Protein AF-A0A836TKV5-F1 (afdb_monomer_lite)

Structure (mmCIF, N/CA/C/O backbone):
data_AF-A0A836TKV5-F1
#
_entry.id   AF-A0A836TKV5-F1
#
loop_
_atom_site.group_PDB
_atom_site.id
_atom_site.type_symbol
_atom_site.label_atom_id
_atom_site.label_alt_id
_atom_site.label_comp_id
_atom_site.label_asym_id
_atom_site.label_entity_id
_atom_site.label_seq_id
_atom_site.pdbx_PDB_ins_code
_atom_site.Cartn_x
_atom_site.Cartn_y
_atom_site.Cartn_z
_atom_site.occupancy
_atom_site.B_iso_or_equiv
_atom_site.auth_seq_id
_atom_site.auth_comp_id
_atom_site.auth_asym_id
_atom_site.auth_atom_id
_atom_site.pdbx_PDB_model_num
ATOM 1 N N . MET A 1 1 ? -0.270 -31.765 -18.670 1.00 62.69 1 MET A N 1
ATOM 2 C CA . MET A 1 1 ? -1.197 -30.652 -18.350 1.00 62.69 1 MET A CA 1
ATOM 3 C C . MET A 1 1 ? -2.615 -31.095 -18.656 1.00 62.69 1 MET A C 1
ATOM 5 O O . MET A 1 1 ? -2.808 -31.796 -19.643 1.00 62.69 1 MET A O 1
ATOM 9 N N . SER A 1 2 ? -3.590 -30.758 -17.810 1.00 85.75 2 SER A N 1
ATOM 10 C CA . SER A 1 2 ? -4.983 -31.143 -18.070 1.00 85.75 2 SER A CA 1
ATOM 11 C C . SER A 1 2 ? -5.562 -30.299 -19.214 1.00 85.75 2 SER A C 1
ATOM 13 O O . SER A 1 2 ? -5.188 -29.140 -19.389 1.00 85.75 2 SER A O 1
ATOM 15 N N . LYS A 1 3 ? -6.500 -30.858 -19.987 1.00 87.88 3 LYS A N 1
ATOM 16 C CA . LYS A 1 3 ? -7.193 -30.166 -21.095 1.00 87.88 3 LYS A CA 1
ATOM 17 C C . LYS A 1 3 ? -7.863 -28.852 -20.653 1.00 87.88 3 LYS A C 1
ATOM 19 O O . LYS A 1 3 ? -8.018 -27.932 -21.446 1.00 87.88 3 LYS A O 1
ATOM 24 N N . LEU A 1 4 ? -8.224 -28.755 -19.371 1.00 88.06 4 LEU A N 1
ATOM 25 C CA . LEU A 1 4 ? -8.769 -27.546 -18.759 1.00 88.06 4 LEU A CA 1
ATOM 26 C C . LEU A 1 4 ? -7.725 -26.421 -18.664 1.00 88.06 4 LEU A C 1
ATOM 28 O O . LEU A 1 4 ? -8.036 -25.271 -18.953 1.00 88.06 4 LEU A O 1
ATOM 32 N N . GLN A 1 5 ? -6.480 -26.745 -18.306 1.00 86.00 5 GLN A N 1
ATOM 33 C CA . GLN A 1 5 ? -5.407 -25.754 -18.180 1.00 86.00 5 GLN A CA 1
ATOM 34 C C . GLN A 1 5 ? -5.044 -25.127 -19.529 1.00 86.00 5 GLN A C 1
ATOM 36 O O . GLN A 1 5 ? -4.859 -23.916 -19.603 1.00 86.00 5 GLN A O 1
ATOM 41 N N . SER A 1 6 ? -4.968 -25.925 -20.599 1.00 84.69 6 SER A N 1
ATOM 42 C CA . SER A 1 6 ? -4.661 -25.405 -21.938 1.00 84.69 6 SER A CA 1
ATOM 43 C C . SER A 1 6 ? -5.788 -24.526 -22.486 1.00 84.69 6 SER A C 1
ATOM 45 O O . SER A 1 6 ? -5.519 -23.491 -23.093 1.00 84.69 6 SER A O 1
ATOM 47 N N . LEU A 1 7 ? -7.048 -24.885 -22.213 1.00 89.25 7 LEU A N 1
ATOM 48 C CA . LEU A 1 7 ? -8.200 -24.048 -22.546 1.00 89.25 7 LEU A CA 1
ATOM 49 C C . LEU A 1 7 ? -8.144 -22.704 -21.815 1.00 89.25 7 LEU A C 1
ATOM 51 O O . LEU A 1 7 ? -8.254 -21.668 -22.466 1.00 89.25 7 LEU A O 1
ATOM 55 N N . LEU A 1 8 ? -7.910 -22.710 -20.500 1.00 90.00 8 LEU A N 1
ATOM 56 C CA . LEU A 1 8 ? -7.800 -21.481 -19.711 1.00 90.00 8 LEU A CA 1
ATOM 57 C C . LEU A 1 8 ? -6.647 -20.594 -20.186 1.00 90.00 8 LEU A C 1
ATOM 59 O O . LEU A 1 8 ? -6.875 -19.409 -20.416 1.00 90.00 8 LEU A O 1
ATOM 63 N N . LYS A 1 9 ? -5.449 -21.158 -20.409 1.00 89.25 9 LYS A N 1
ATOM 64 C CA . LYS A 1 9 ? -4.296 -20.399 -20.920 1.00 89.25 9 LYS A CA 1
ATOM 65 C C . LYS A 1 9 ? -4.627 -19.687 -22.231 1.00 89.25 9 LYS A C 1
ATOM 67 O O . LYS A 1 9 ? -4.456 -18.479 -22.309 1.00 89.25 9 LYS A O 1
ATOM 72 N N . SER A 1 10 ? -5.194 -20.412 -23.198 1.00 87.75 10 SER A N 1
ATOM 73 C CA . SER A 1 10 ? -5.527 -19.855 -24.518 1.00 87.75 10 SER A CA 1
ATOM 74 C C . SER A 1 10 ? -6.638 -18.799 -24.498 1.00 87.75 10 SER A C 1
ATOM 76 O O . SER A 1 10 ? -6.700 -17.949 -25.378 1.00 87.75 10 SER A O 1
ATOM 78 N N . ARG A 1 11 ? -7.566 -18.870 -23.535 1.00 92.00 11 ARG A N 1
ATOM 79 C CA . ARG A 1 11 ? -8.711 -17.950 -23.447 1.00 92.00 11 ARG A CA 1
ATOM 80 C C . ARG A 1 11 ? -8.390 -16.691 -22.657 1.00 92.00 11 ARG A C 1
ATOM 82 O O . ARG A 1 11 ? -8.925 -15.638 -22.975 1.00 92.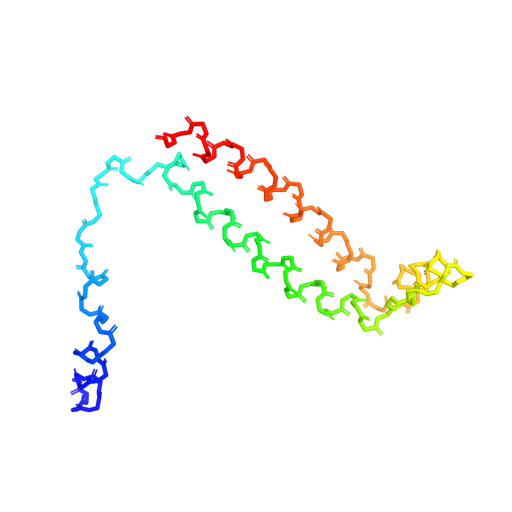00 11 ARG A O 1
ATOM 89 N N . LEU A 1 12 ? -7.539 -16.813 -21.642 1.00 93.44 12 LEU A N 1
ATOM 90 C CA . LEU A 1 12 ? -7.088 -15.700 -20.810 1.00 93.44 12 LEU A CA 1
ATOM 91 C C . LEU A 1 12 ? -5.809 -15.038 -21.351 1.00 93.44 12 LEU A C 1
ATOM 93 O O . LEU A 1 12 ? -5.370 -14.045 -20.783 1.00 93.44 12 LEU A O 1
ATOM 97 N N . GLY A 1 13 ? -5.211 -15.581 -22.420 1.00 89.12 13 GLY A N 1
ATOM 98 C CA . GLY A 1 13 ? -3.973 -15.065 -23.010 1.00 89.12 13 GLY A CA 1
ATOM 99 C C . GLY A 1 13 ? -2.753 -15.239 -22.105 1.00 89.12 13 GLY A C 1
ATOM 100 O O . GLY A 1 13 ? -1.806 -14.462 -22.192 1.00 89.12 13 GLY A O 1
ATOM 101 N N . LEU A 1 14 ? -2.770 -16.216 -21.191 1.00 89.19 14 LEU A N 1
ATOM 102 C CA . LEU A 1 14 ? -1.688 -16.411 -20.213 1.00 89.19 14 LEU A CA 1
ATOM 103 C C . LEU A 1 14 ? -0.377 -16.860 -20.868 1.00 89.19 14 LEU A C 1
ATOM 105 O O . LEU A 1 14 ? 0.685 -16.702 -20.279 1.00 89.19 14 LEU A O 1
ATOM 109 N N . ASP A 1 15 ? -0.454 -17.403 -22.080 1.00 86.62 15 ASP A N 1
ATOM 110 C CA . ASP A 1 15 ? 0.682 -17.707 -22.948 1.00 86.62 15 ASP A CA 1
ATOM 111 C C . ASP A 1 15 ? 1.500 -16.457 -23.306 1.00 86.62 15 ASP A C 1
ATOM 113 O O . ASP A 1 15 ? 2.715 -16.541 -23.450 1.00 86.62 15 ASP A O 1
ATOM 117 N N . THR A 1 16 ? 0.874 -15.277 -23.355 1.00 87.31 16 THR A N 1
ATOM 118 C CA . THR A 1 16 ? 1.580 -14.013 -23.642 1.00 87.31 16 THR A CA 1
ATOM 119 C C . THR A 1 16 ? 2.495 -13.543 -22.509 1.00 87.31 16 THR A C 1
ATOM 121 O O . THR A 1 16 ? 3.368 -12.707 -22.730 1.00 87.31 16 THR A O 1
ATOM 124 N N . LEU A 1 17 ? 2.333 -14.090 -21.300 1.00 88.00 17 LEU A N 1
ATOM 125 C CA . LEU A 1 17 ? 3.171 -13.761 -20.146 1.00 88.00 17 LEU A CA 1
ATOM 126 C C . LEU A 1 17 ? 4.500 -14.530 -20.143 1.00 88.00 17 LEU A C 1
ATOM 128 O O . LEU A 1 17 ? 5.388 -14.192 -19.367 1.00 88.00 17 LEU A O 1
ATOM 132 N N . GLU A 1 18 ? 4.656 -15.548 -20.995 1.00 87.69 18 GLU A N 1
ATOM 133 C CA . GLU A 1 18 ? 5.840 -16.419 -21.049 1.00 87.69 18 GLU A CA 1
ATOM 134 C C . GLU A 1 18 ? 6.972 -15.838 -21.927 1.00 87.69 18 GLU A C 1
ATOM 136 O O . GLU A 1 18 ? 7.783 -16.578 -22.479 1.00 87.69 18 GLU A O 1
ATOM 141 N N . TYR A 1 19 ? 7.043 -14.510 -22.074 1.00 88.06 19 TYR A N 1
ATOM 142 C CA . TYR A 1 19 ? 8.079 -13.851 -22.871 1.00 88.06 19 TYR A CA 1
ATOM 143 C C . TYR A 1 19 ? 9.417 -13.760 -22.120 1.00 88.06 19 TYR A C 1
ATOM 145 O O . TYR A 1 19 ? 9.467 -13.634 -20.895 1.00 88.06 19 TYR A O 1
ATOM 153 N N . GLU A 1 20 ? 10.524 -13.792 -22.862 1.00 90.88 20 GLU A N 1
ATOM 154 C CA . GLU A 1 20 ? 11.858 -13.638 -22.280 1.00 90.88 20 GLU A CA 1
ATOM 155 C C . GLU A 1 20 ? 12.105 -12.197 -21.816 1.00 90.88 20 GLU A C 1
ATOM 157 O O . GLU A 1 20 ? 11.882 -11.235 -22.554 1.00 90.88 20 GLU A O 1
ATOM 162 N N . ILE A 1 21 ? 12.604 -12.039 -20.588 1.00 90.12 21 ILE A N 1
ATOM 163 C CA . ILE A 1 21 ? 12.874 -10.725 -19.996 1.00 90.12 21 ILE A CA 1
ATOM 164 C C . ILE A 1 21 ? 14.273 -10.253 -20.430 1.00 90.12 21 ILE A C 1
ATOM 166 O O . ILE A 1 21 ? 15.258 -10.923 -20.110 1.00 90.12 21 ILE A O 1
ATOM 170 N N . PRO A 1 22 ? 14.406 -9.090 -21.099 1.00 91.75 22 PRO A N 1
ATOM 171 C CA . PRO A 1 22 ? 15.710 -8.549 -21.475 1.00 91.75 22 PRO A CA 1
ATOM 172 C C . PRO A 1 22 ? 16.600 -8.261 -20.258 1.00 91.75 22 PRO A C 1
ATOM 174 O O . PRO A 1 22 ? 16.128 -7.735 -19.252 1.00 91.75 22 PRO A O 1
ATOM 177 N N . GLU A 1 23 ? 17.910 -8.493 -20.368 1.00 91.31 23 GLU A N 1
ATOM 178 C CA . GLU A 1 23 ? 18.849 -8.361 -19.240 1.00 91.31 23 GLU A CA 1
ATOM 179 C C . GLU A 1 23 ? 18.846 -6.960 -18.596 1.00 91.31 23 GLU A C 1
ATOM 181 O O . GLU A 1 23 ? 18.854 -6.835 -17.374 1.00 91.31 23 GLU A O 1
ATOM 186 N N . HIS A 1 24 ? 18.726 -5.892 -19.395 1.00 88.25 24 HIS A N 1
ATOM 187 C CA . HIS A 1 24 ? 18.665 -4.513 -18.886 1.00 88.25 24 HIS A CA 1
ATOM 188 C C . HIS A 1 24 ? 17.427 -4.230 -18.008 1.00 88.25 24 HIS A C 1
ATOM 190 O O . HIS A 1 24 ? 17.438 -3.297 -17.196 1.00 88.25 24 HIS A O 1
ATOM 196 N N . SER A 1 25 ? 16.365 -5.033 -18.155 1.00 89.69 25 SER A N 1
ATOM 197 C CA . SER A 1 25 ? 15.151 -4.953 -17.338 1.00 89.69 25 SER A CA 1
ATOM 198 C C . SER A 1 25 ? 15.327 -5.603 -15.959 1.00 89.69 25 SER A C 1
ATOM 200 O O . SER A 1 25 ? 14.541 -5.323 -15.058 1.00 89.69 25 SER A O 1
ATOM 202 N N . ASN A 1 26 ? 16.393 -6.382 -15.733 1.00 88.69 26 ASN A N 1
ATOM 203 C CA . ASN A 1 26 ? 16.743 -6.949 -14.4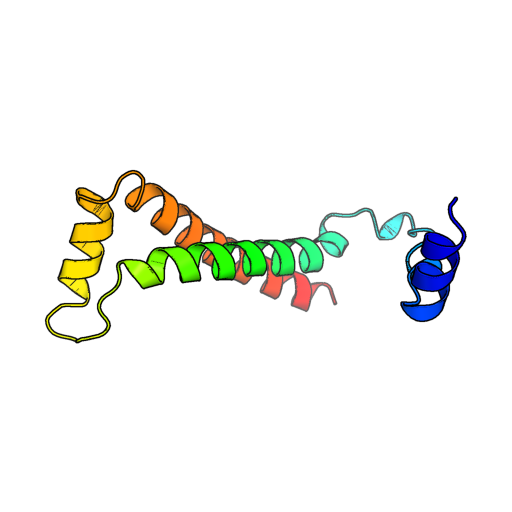23 1.00 88.69 26 ASN A CA 1
ATOM 204 C C . ASN A 1 26 ? 17.467 -5.926 -13.532 1.00 88.69 26 ASN A C 1
ATOM 206 O O . ASN A 1 26 ? 18.504 -6.205 -12.933 1.00 88.69 26 ASN A O 1
ATOM 210 N N . SER A 1 27 ? 16.936 -4.707 -13.449 1.00 91.81 27 SER A N 1
ATOM 211 C CA . SER A 1 27 ? 17.485 -3.647 -12.607 1.00 91.81 27 SER A CA 1
ATOM 212 C C . SER A 1 27 ? 16.407 -3.019 -11.734 1.00 91.81 27 SER A C 1
ATOM 214 O O . SER A 1 27 ? 15.233 -2.962 -12.099 1.00 91.81 27 SER A O 1
ATOM 216 N N . VAL A 1 28 ? 16.816 -2.480 -10.582 1.00 92.50 28 VAL A N 1
ATOM 217 C CA . VAL A 1 28 ? 15.901 -1.857 -9.605 1.00 92.50 28 VAL A CA 1
ATOM 218 C C . VAL A 1 28 ? 15.024 -0.781 -10.253 1.00 92.50 28 VAL A C 1
ATOM 220 O O . VAL A 1 28 ? 13.840 -0.683 -9.948 1.00 92.50 28 VAL A O 1
ATOM 223 N N . LYS A 1 29 ? 15.576 -0.027 -11.212 1.00 94.25 29 LYS A N 1
ATOM 224 C CA . LYS A 1 29 ? 14.865 0.995 -11.996 1.00 94.25 29 LYS A CA 1
ATOM 225 C C . LYS A 1 29 ? 13.635 0.433 -12.721 1.00 94.25 29 LYS A C 1
ATOM 227 O O . LYS A 1 29 ? 12.599 1.098 -12.793 1.00 94.25 29 LYS A O 1
ATOM 232 N N . TYR A 1 30 ? 13.736 -0.780 -13.260 1.00 94.44 30 TYR A N 1
ATOM 233 C CA . TYR A 1 30 ? 12.632 -1.440 -13.952 1.00 94.44 30 TYR A CA 1
ATOM 234 C C . TYR A 1 30 ? 11.628 -2.065 -12.977 1.00 94.44 30 TYR A C 1
ATOM 236 O O . TYR A 1 30 ? 10.432 -2.045 -13.262 1.00 94.44 30 TYR A O 1
ATOM 244 N N . SER A 1 31 ? 12.076 -2.455 -11.781 1.00 95.31 31 SER A N 1
ATOM 245 C CA . SER A 1 31 ? 11.222 -2.963 -10.699 1.00 95.31 31 SER A CA 1
ATOM 246 C C . SER A 1 31 ? 10.382 -1.898 -9.982 1.00 95.31 31 SER A C 1
ATOM 248 O O . SER A 1 31 ? 9.444 -2.265 -9.279 1.00 95.31 31 SER A O 1
ATOM 250 N N . LEU A 1 32 ? 10.662 -0.598 -10.160 1.00 97.56 32 LEU A N 1
ATOM 251 C CA . LEU A 1 32 ? 9.953 0.492 -9.466 1.00 97.56 32 LEU A CA 1
ATOM 252 C C . LEU A 1 32 ? 8.426 0.425 -9.630 1.00 97.56 32 LEU A C 1
ATOM 254 O O . LEU A 1 32 ? 7.713 0.527 -8.638 1.00 97.56 32 LEU A O 1
ATOM 258 N N . GLY A 1 33 ? 7.922 0.161 -10.841 1.00 96.75 33 GLY A N 1
ATOM 259 C CA . GLY A 1 33 ? 6.479 0.003 -11.070 1.00 96.75 33 GLY A CA 1
ATOM 260 C C . GLY A 1 33 ? 5.889 -1.206 -10.328 1.00 96.75 33 GLY A C 1
ATOM 261 O O . GLY A 1 33 ? 4.813 -1.113 -9.738 1.00 96.75 33 GLY A O 1
ATOM 262 N N . GLY A 1 34 ? 6.635 -2.316 -10.273 1.00 96.44 34 GLY A N 1
ATOM 263 C CA . GLY A 1 34 ? 6.285 -3.503 -9.486 1.00 96.44 34 GLY A CA 1
ATOM 264 C C . GLY A 1 34 ? 6.243 -3.222 -7.978 1.00 96.44 34 GLY A C 1
ATOM 265 O O . GLY A 1 34 ? 5.327 -3.658 -7.279 1.00 96.44 34 GLY A O 1
ATOM 266 N N . MET A 1 35 ? 7.195 -2.437 -7.471 1.00 97.69 35 MET A N 1
ATOM 267 C CA . MET A 1 35 ? 7.219 -1.998 -6.072 1.00 97.69 35 MET A CA 1
ATOM 268 C C . MET A 1 35 ? 6.032 -1.081 -5.749 1.00 97.69 35 MET A C 1
ATOM 270 O O . MET A 1 35 ? 5.412 -1.241 -4.696 1.00 97.69 35 MET A O 1
ATOM 274 N N . THR A 1 36 ? 5.668 -0.173 -6.661 1.00 98.31 36 THR A N 1
ATOM 275 C CA . THR A 1 36 ? 4.500 0.707 -6.517 1.00 98.31 36 THR A CA 1
ATOM 276 C C . THR A 1 36 ? 3.199 -0.089 -6.440 1.00 98.31 36 THR A C 1
ATOM 278 O O . THR A 1 36 ? 2.445 0.089 -5.484 1.00 98.31 36 THR A O 1
ATOM 281 N N . ILE A 1 37 ? 2.941 -1.008 -7.382 1.00 98.25 37 ILE A N 1
ATOM 282 C CA . ILE A 1 37 ? 1.698 -1.801 -7.368 1.00 98.25 37 ILE A CA 1
ATOM 283 C C . ILE A 1 37 ? 1.631 -2.749 -6.165 1.00 98.25 37 ILE A C 1
ATOM 285 O O . ILE A 1 37 ? 0.565 -2.929 -5.578 1.00 98.25 37 ILE A O 1
ATOM 289 N N . THR A 1 38 ? 2.771 -3.296 -5.734 1.00 98.31 38 THR A N 1
ATOM 290 C CA . THR A 1 38 ? 2.841 -4.122 -4.520 1.00 98.31 38 THR A CA 1
ATOM 291 C C . THR A 1 38 ? 2.496 -3.296 -3.281 1.00 98.31 38 THR A C 1
ATOM 293 O O . THR A 1 38 ? 1.656 -3.709 -2.483 1.00 98.31 38 THR A O 1
ATOM 296 N N . SER A 1 39 ? 3.076 -2.099 -3.145 1.00 98.56 39 SER A N 1
ATOM 297 C CA . SER A 1 39 ? 2.789 -1.185 -2.028 1.00 98.56 39 SER A CA 1
ATOM 298 C C . SER A 1 39 ? 1.326 -0.738 -2.024 1.00 98.56 39 SER A C 1
ATOM 300 O O . SER A 1 39 ? 0.697 -0.697 -0.969 1.00 98.56 39 SER A O 1
ATOM 302 N N . PHE A 1 40 ? 0.747 -0.486 -3.202 1.00 98.75 40 PHE A N 1
ATOM 303 C CA . PHE A 1 40 ? -0.680 -0.203 -3.350 1.00 98.75 40 PHE A CA 1
ATOM 304 C C . PHE A 1 40 ? -1.549 -1.373 -2.872 1.00 98.75 40 PHE A C 1
ATOM 306 O O . PHE A 1 40 ? -2.500 -1.164 -2.124 1.00 98.75 40 PHE A O 1
ATOM 313 N N . GLY A 1 41 ? -1.193 -2.610 -3.228 1.00 98.75 41 GLY A N 1
ATOM 314 C CA . GLY A 1 41 ? -1.865 -3.807 -2.718 1.00 98.75 41 GLY A CA 1
ATOM 315 C C . GLY A 1 41 ? -1.828 -3.891 -1.188 1.00 98.75 41 GLY A C 1
ATOM 316 O O . GLY A 1 41 ? -2.862 -4.128 -0.562 1.00 98.75 41 GLY A O 1
ATOM 317 N N . VAL A 1 42 ? -0.670 -3.618 -0.573 1.00 98.75 42 VAL A N 1
ATOM 318 C CA . VAL A 1 42 ? -0.539 -3.553 0.894 1.00 98.75 42 VAL A CA 1
ATOM 319 C C . VAL A 1 42 ? -1.445 -2.472 1.481 1.00 98.75 42 VAL A C 1
ATOM 321 O O . VAL A 1 42 ? -2.142 -2.740 2.461 1.00 98.75 42 VAL A O 1
ATOM 324 N N . LEU A 1 43 ? -1.487 -1.277 0.888 1.00 98.81 43 LEU A N 1
ATOM 325 C CA . LEU A 1 43 ? -2.353 -0.179 1.327 1.00 98.81 43 LEU A CA 1
ATOM 326 C C . LEU A 1 43 ? -3.835 -0.540 1.253 1.00 98.81 43 LEU A C 1
ATOM 328 O O . LEU A 1 43 ? -4.557 -0.295 2.213 1.00 98.81 43 LEU A O 1
ATOM 332 N N . VAL A 1 44 ? -4.287 -1.152 0.158 1.00 98.75 44 VAL A N 1
ATOM 333 C CA . VAL A 1 44 ? -5.687 -1.573 0.003 1.00 98.75 44 VAL A CA 1
ATOM 334 C C . VAL A 1 44 ? -6.060 -2.586 1.080 1.00 98.75 44 VAL A C 1
ATOM 336 O O . VAL A 1 44 ? -7.041 -2.391 1.795 1.00 98.75 44 VAL A O 1
ATOM 339 N N . VAL A 1 45 ? -5.260 -3.642 1.244 1.00 98.75 45 VAL A N 1
ATOM 340 C CA . VAL A 1 45 ? -5.548 -4.703 2.219 1.00 98.75 45 VAL A CA 1
ATOM 341 C C . VAL A 1 45 ? -5.519 -4.157 3.646 1.00 98.75 45 VAL A C 1
ATOM 343 O O . VAL A 1 45 ? -6.476 -4.339 4.396 1.00 98.75 45 VAL A O 1
ATOM 346 N N . SER A 1 46 ? -4.455 -3.446 4.025 1.00 98.50 46 SER A N 1
ATOM 347 C CA . SER A 1 46 ? -4.345 -2.868 5.369 1.00 98.50 46 SER A CA 1
ATOM 348 C C . SER A 1 46 ? -5.404 -1.794 5.627 1.00 98.50 46 SER A C 1
ATOM 350 O O . SER A 1 46 ? -5.953 -1.743 6.722 1.00 98.50 46 SER A O 1
ATOM 352 N N . GLY A 1 47 ? -5.758 -0.991 4.622 1.00 98.44 47 GLY A N 1
ATOM 353 C CA . GLY A 1 47 ? -6.801 0.029 4.706 1.00 98.44 47 GLY A CA 1
ATOM 354 C C . GLY A 1 47 ? -8.188 -0.566 4.940 1.00 98.44 47 GLY A C 1
ATOM 355 O O . GLY A 1 47 ? -8.911 -0.078 5.803 1.00 98.44 47 GLY A O 1
ATOM 356 N N . ILE A 1 48 ? -8.536 -1.661 4.252 1.00 98.56 48 ILE A N 1
ATOM 357 C CA . ILE A 1 48 ? -9.795 -2.391 4.484 1.00 98.56 48 ILE A CA 1
ATOM 358 C C . ILE A 1 48 ? -9.879 -2.885 5.933 1.00 98.56 48 ILE A C 1
ATOM 360 O O . ILE A 1 48 ? -10.930 -2.761 6.562 1.00 98.56 48 ILE A O 1
ATOM 364 N N . ILE A 1 49 ? -8.779 -3.418 6.474 1.00 98.06 49 ILE A N 1
ATOM 365 C CA . ILE A 1 49 ? -8.739 -3.910 7.856 1.00 98.06 49 ILE A CA 1
ATOM 366 C C . ILE A 1 49 ? -8.849 -2.740 8.847 1.00 98.06 49 ILE A C 1
ATOM 368 O O . ILE A 1 49 ? -9.650 -2.800 9.777 1.00 98.06 49 ILE A O 1
ATOM 372 N N . LEU A 1 50 ? -8.102 -1.653 8.636 1.00 98.31 50 LEU A N 1
ATOM 373 C CA . LEU A 1 50 ? -8.150 -0.455 9.484 1.00 98.31 50 LEU A CA 1
ATOM 374 C C . LEU A 1 50 ? -9.533 0.205 9.484 1.00 98.31 50 LEU A C 1
ATOM 376 O O . LEU A 1 50 ? -9.993 0.668 10.528 1.00 98.31 50 LEU A O 1
ATOM 380 N N . ALA A 1 51 ? -10.221 0.202 8.340 1.00 97.88 51 ALA A N 1
ATOM 381 C CA . ALA A 1 51 ? -11.561 0.760 8.201 1.00 97.88 51 ALA A CA 1
ATOM 382 C C . ALA A 1 51 ? -12.594 0.085 9.119 1.00 97.88 51 ALA A C 1
ATOM 384 O O . ALA A 1 51 ? -13.583 0.720 9.467 1.00 97.88 51 ALA A O 1
ATOM 385 N N . GLN A 1 52 ? -12.355 -1.153 9.574 1.00 97.31 52 GLN A N 1
ATOM 386 C CA . GLN A 1 52 ? -13.250 -1.829 10.522 1.00 97.31 52 GLN A CA 1
ATOM 387 C C . GLN A 1 52 ? -13.221 -1.206 11.928 1.00 97.31 52 GLN A C 1
ATOM 389 O O . GLN A 1 52 ? -14.142 -1.419 12.712 1.00 97.31 52 GLN A O 1
ATOM 394 N N . PHE A 1 53 ? -12.178 -0.435 12.250 1.00 97.19 53 PHE A N 1
ATOM 395 C CA . PHE A 1 53 ? -11.974 0.188 13.563 1.00 97.19 53 PHE A CA 1
ATOM 396 C C . PHE A 1 53 ? -12.060 1.720 13.531 1.00 97.19 53 PHE A C 1
ATOM 398 O O . PHE A 1 53 ? -12.075 2.356 14.585 1.00 97.19 53 PHE A O 1
ATOM 405 N N . PHE A 1 54 ? -12.109 2.325 12.342 1.00 97.88 54 PHE A N 1
ATOM 406 C CA . PHE A 1 54 ? -12.155 3.774 12.179 1.00 97.88 54 PHE A CA 1
ATOM 407 C C . PHE A 1 54 ? -13.591 4.306 12.216 1.00 97.88 54 PHE A C 1
ATOM 409 O O . PHE A 1 54 ? -14.475 3.791 11.533 1.00 97.88 54 PHE A O 1
ATOM 416 N N . ASN A 1 55 ? -13.820 5.385 12.971 1.00 97.81 55 ASN A N 1
ATOM 417 C CA . ASN A 1 55 ? -15.094 6.099 12.971 1.00 97.81 55 ASN A CA 1
ATOM 418 C C . ASN A 1 55 ? -14.971 7.418 12.183 1.00 97.81 55 ASN A C 1
ATOM 420 O O . ASN A 1 55 ? -14.251 8.311 12.629 1.00 97.81 55 ASN A O 1
ATOM 424 N N . PRO A 1 56 ? -15.687 7.590 11.056 1.00 97.31 56 PRO A N 1
ATOM 425 C CA . PRO A 1 56 ? -15.570 8.782 10.222 1.00 97.31 56 PRO A CA 1
ATOM 426 C C . PRO A 1 56 ? -16.353 10.006 10.737 1.00 97.31 56 PRO A C 1
ATOM 428 O O . PRO A 1 56 ? -16.427 11.002 10.019 1.00 97.31 56 PRO A O 1
ATOM 431 N N . THR A 1 57 ? -16.950 9.984 11.940 1.00 97.81 57 THR A N 1
ATOM 432 C CA . THR A 1 57 ? -17.598 11.181 12.512 1.00 97.81 57 THR A CA 1
ATOM 433 C C . THR A 1 57 ? -16.566 12.103 13.177 1.00 97.81 57 THR A C 1
ATOM 435 O O . THR A 1 57 ? -15.745 11.609 13.959 1.00 97.81 57 THR A O 1
ATOM 438 N N . PRO A 1 58 ? -16.596 13.432 12.944 1.00 96.88 58 PRO A N 1
ATOM 439 C CA . PRO A 1 58 ? -15.588 14.365 13.466 1.00 96.88 58 PRO A CA 1
ATOM 440 C C . PRO A 1 58 ? -15.339 14.253 14.976 1.00 96.88 58 PRO A C 1
ATOM 442 O O . PRO A 1 58 ? -14.198 14.310 15.426 1.00 96.88 58 PRO A O 1
ATOM 445 N N . GLU A 1 59 ? -16.391 14.010 15.757 1.00 97.75 59 GLU A N 1
ATOM 446 C CA . GLU A 1 59 ? -16.343 13.925 17.220 1.00 97.75 59 GLU A CA 1
ATOM 447 C C . GLU A 1 59 ? -15.654 12.646 17.723 1.00 97.75 59 GLU A C 1
ATOM 449 O O . GLU A 1 59 ? -15.232 12.579 18.876 1.00 97.75 59 GLU A O 1
ATOM 454 N N . ARG A 1 60 ? -15.561 11.605 16.881 1.00 97.44 60 ARG A N 1
ATOM 455 C CA . ARG A 1 60 ? -15.035 10.275 17.243 1.00 97.44 60 ARG A CA 1
ATOM 456 C C . ARG A 1 60 ? -13.828 9.838 16.415 1.00 97.44 60 ARG A C 1
ATOM 458 O O . ARG A 1 60 ? -13.219 8.820 16.738 1.00 97.44 60 ARG A O 1
ATOM 465 N N . ALA A 1 61 ? -13.446 10.590 15.384 1.00 97.00 61 ALA A N 1
ATOM 466 C CA . ALA A 1 61 ? -12.346 10.230 14.494 1.00 97.00 61 ALA A CA 1
ATOM 467 C C . ALA A 1 61 ? -11.032 10.025 15.259 1.00 97.00 61 ALA A C 1
ATOM 469 O O . ALA A 1 61 ? -10.428 8.956 15.177 1.00 97.00 61 ALA A O 1
ATOM 470 N N . ASN A 1 62 ? -10.626 11.003 16.074 1.00 97.38 62 ASN A N 1
ATOM 471 C CA . ASN A 1 62 ? -9.386 10.911 16.845 1.00 97.38 62 ASN A CA 1
ATOM 472 C C . ASN A 1 62 ? -9.432 9.784 17.896 1.00 97.38 62 ASN A C 1
ATOM 474 O O . ASN A 1 62 ? -8.509 8.974 17.964 1.00 97.38 62 ASN A O 1
ATOM 478 N N . SER A 1 63 ? -10.524 9.668 18.658 1.00 98.00 63 SER A N 1
ATOM 479 C CA . SER A 1 63 ? -10.648 8.633 19.692 1.00 98.00 63 SER A CA 1
ATOM 480 C C . SER A 1 63 ? -10.699 7.213 19.116 1.00 98.00 63 SER A C 1
ATOM 482 O O . SER A 1 63 ? -10.144 6.301 19.723 1.00 98.00 63 SER A O 1
ATOM 484 N N . SER A 1 64 ? -11.273 7.016 17.923 1.00 97.94 64 SER A N 1
ATOM 485 C CA . SER A 1 64 ? -11.251 5.716 17.233 1.00 97.94 64 SER A CA 1
ATOM 486 C C . SER A 1 64 ? -9.835 5.271 16.846 1.00 97.94 64 SER A C 1
ATOM 488 O O . SER A 1 64 ? -9.504 4.091 16.952 1.00 97.94 64 SER A O 1
ATOM 490 N N . VAL A 1 65 ? -8.956 6.215 16.485 1.00 97.19 65 VAL A N 1
ATOM 491 C CA . VAL A 1 65 ? -7.543 5.921 16.207 1.00 97.19 65 VAL A CA 1
ATOM 492 C C . VAL A 1 65 ? -6.800 5.549 17.488 1.00 97.19 65 VAL A C 1
ATOM 494 O O . VAL A 1 65 ? -6.026 4.598 17.471 1.00 97.19 65 VAL A O 1
ATOM 497 N N . HIS A 1 66 ? -7.050 6.238 18.604 1.00 97.88 66 HIS A N 1
ATOM 498 C CA . HIS A 1 66 ? -6.468 5.857 19.897 1.00 97.88 66 HIS A CA 1
ATOM 499 C C . HIS A 1 66 ? -6.923 4.462 20.337 1.00 97.88 66 HIS A C 1
ATOM 501 O O . HIS A 1 66 ? -6.097 3.636 20.712 1.00 97.88 66 HIS A O 1
ATOM 507 N N . PHE A 1 67 ? -8.211 4.142 20.183 1.00 97.94 67 PHE A N 1
ATOM 508 C CA . PHE A 1 67 ? -8.716 2.790 20.430 1.00 97.94 67 PHE A CA 1
ATOM 509 C C . PHE A 1 67 ? -7.978 1.734 19.591 1.00 97.94 67 PHE A C 1
ATOM 511 O O . PHE A 1 67 ? -7.530 0.721 20.127 1.00 97.94 67 PHE A O 1
ATOM 518 N N . LEU A 1 68 ? -7.799 1.985 18.291 1.00 97.75 68 LEU A N 1
ATOM 519 C CA . LEU A 1 68 ? -7.030 1.108 17.408 1.00 97.75 68 LEU A CA 1
ATOM 520 C C . LEU A 1 68 ? -5.575 0.936 17.877 1.00 97.75 68 LEU A C 1
ATOM 522 O O . LEU A 1 68 ? -5.045 -0.169 17.823 1.00 97.75 68 LEU A O 1
ATOM 526 N N . MET A 1 69 ? -4.912 2.012 18.294 1.00 97.81 69 MET A N 1
ATOM 527 C CA . MET A 1 69 ? -3.503 1.965 18.694 1.00 97.81 69 MET A CA 1
ATOM 528 C C . MET A 1 69 ? -3.299 1.238 20.027 1.00 97.81 69 MET A C 1
ATOM 530 O O . MET A 1 69 ? -2.347 0.468 20.149 1.00 97.81 69 MET A O 1
ATOM 534 N N . ASP A 1 70 ? -4.195 1.462 20.989 1.00 97.75 70 ASP A N 1
ATOM 535 C CA . ASP A 1 70 ? -3.974 1.090 22.388 1.00 97.75 70 ASP A CA 1
ATOM 536 C C . ASP A 1 70 ? -4.706 -0.198 22.798 1.00 97.75 70 ASP A C 1
ATOM 538 O O . ASP A 1 70 ? -4.237 -0.915 23.678 1.00 97.75 70 ASP A O 1
ATOM 542 N N . GLN A 1 71 ? -5.853 -0.501 22.177 1.00 97.62 71 GLN A N 1
ATOM 543 C CA . GLN A 1 71 ? -6.749 -1.584 22.616 1.00 97.62 71 GLN A CA 1
ATOM 544 C C . GLN A 1 71 ? -6.844 -2.742 21.620 1.00 97.62 71 GLN A C 1
ATOM 546 O O . GLN A 1 71 ? -7.091 -3.884 22.011 1.00 97.62 71 GLN A O 1
ATOM 551 N N . VAL A 1 72 ? -6.662 -2.479 20.324 1.00 96.94 72 VAL A N 1
ATOM 552 C CA . VAL A 1 72 ? -6.731 -3.524 19.295 1.00 96.94 72 VAL A CA 1
ATOM 553 C C . VAL A 1 72 ? -5.399 -4.264 19.231 1.00 96.94 72 VAL A C 1
ATOM 555 O O . VAL A 1 72 ? -4.343 -3.666 19.017 1.00 96.94 72 VAL A O 1
ATOM 558 N N . TYR A 1 73 ? -5.441 -5.591 19.372 1.00 96.75 73 TYR A N 1
ATOM 559 C CA . TYR A 1 73 ? -4.252 -6.430 19.237 1.00 96.75 73 TYR A CA 1
ATOM 560 C C . TYR A 1 73 ? -3.569 -6.189 17.882 1.00 96.75 73 TYR A C 1
ATOM 562 O O . TYR A 1 73 ? -4.190 -6.335 16.831 1.00 96.75 73 TYR A O 1
ATOM 570 N N . LEU A 1 74 ? -2.290 -5.798 17.920 1.00 97.62 74 LEU A N 1
ATOM 571 C CA . LEU A 1 74 ? -1.480 -5.401 16.755 1.00 97.62 74 LEU A CA 1
ATOM 572 C C . LEU A 1 74 ? -2.032 -4.219 15.931 1.00 97.62 74 LEU A C 1
ATOM 574 O O .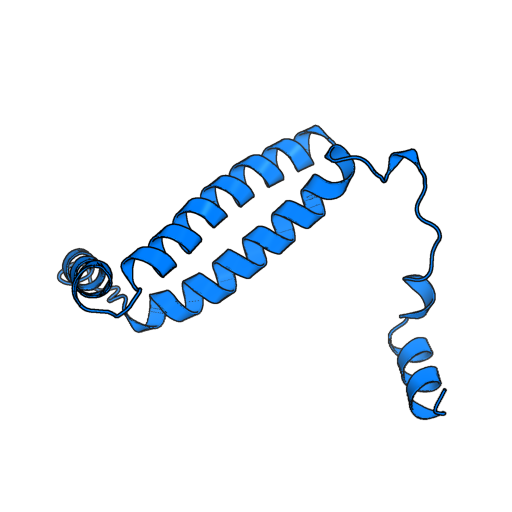 LEU A 1 74 ? -1.536 -3.965 14.832 1.00 97.62 74 LEU A O 1
ATOM 578 N N . GLY A 1 75 ? -2.994 -3.446 16.443 1.00 97.44 75 GLY A N 1
ATOM 579 C CA . GLY A 1 75 ? -3.561 -2.304 15.720 1.00 97.44 75 GLY A CA 1
ATOM 580 C C . GLY A 1 75 ? -2.524 -1.218 15.414 1.00 97.44 75 GLY A C 1
ATOM 581 O O . GLY A 1 75 ? -2.465 -0.718 14.287 1.00 97.44 75 GLY A O 1
ATOM 582 N N . TRP A 1 76 ? -1.619 -0.936 16.359 1.0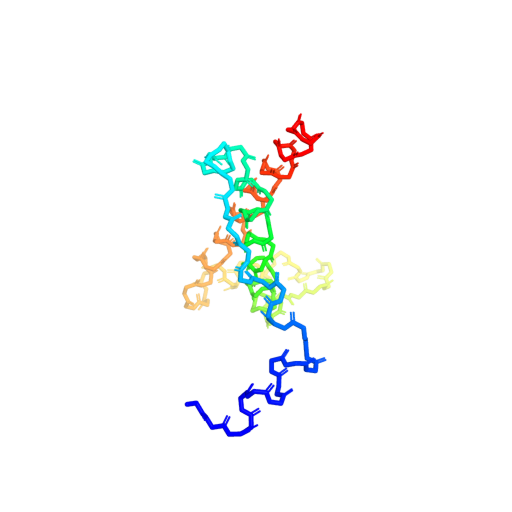0 97.62 76 TRP A N 1
ATOM 583 C CA . TRP A 1 76 ? -0.485 -0.032 16.139 1.00 97.62 76 TRP A CA 1
ATOM 584 C C . TRP A 1 76 ? 0.446 -0.499 15.016 1.00 97.62 76 TRP A C 1
ATOM 586 O O . TRP A 1 76 ? 0.915 0.312 14.215 1.00 97.62 76 TRP A O 1
ATOM 596 N N . PHE A 1 77 ? 0.688 -1.808 14.934 1.00 98.12 77 PHE A N 1
ATOM 597 C CA . PHE A 1 77 ? 1.583 -2.404 13.951 1.00 98.12 77 PHE A CA 1
ATOM 598 C C . PHE A 1 77 ? 0.958 -2.352 12.558 1.00 98.12 77 PHE A C 1
ATOM 600 O O . PHE A 1 77 ? 1.598 -1.902 11.610 1.00 98.12 77 PHE A O 1
ATOM 607 N N . LEU A 1 78 ? -0.322 -2.717 12.446 1.00 98.25 78 LEU A N 1
ATOM 608 C CA . LEU A 1 78 ? -1.078 -2.628 11.200 1.00 98.25 78 LEU A CA 1
ATOM 609 C C . LEU A 1 78 ? -1.151 -1.186 10.678 1.00 98.25 78 LEU A C 1
ATOM 611 O O . LEU A 1 78 ? -0.925 -0.948 9.491 1.00 98.25 78 LEU A O 1
ATOM 615 N N . ARG A 1 79 ? -1.423 -0.213 11.558 1.00 98.12 79 ARG A N 1
ATOM 616 C CA . ARG A 1 79 ? -1.413 1.208 11.186 1.00 98.12 79 ARG A CA 1
ATOM 617 C C . ARG A 1 79 ? -0.019 1.665 10.755 1.00 98.12 79 ARG A C 1
ATOM 619 O O . ARG A 1 79 ? 0.094 2.418 9.791 1.00 98.12 79 ARG A O 1
ATOM 626 N N . GLY A 1 80 ? 1.027 1.186 11.427 1.00 98.44 80 GLY A N 1
ATOM 627 C CA . GLY A 1 80 ? 2.417 1.414 11.038 1.00 98.44 80 GLY A CA 1
ATOM 628 C C . GLY A 1 80 ? 2.725 0.888 9.635 1.00 98.44 80 GLY A C 1
ATOM 629 O O . GLY A 1 80 ? 3.271 1.631 8.824 1.00 98.44 80 GLY A O 1
ATOM 630 N N . ILE A 1 81 ? 2.317 -0.345 9.314 1.00 98.56 81 ILE A N 1
ATOM 631 C CA . ILE A 1 81 ? 2.453 -0.919 7.964 1.00 98.56 81 ILE A CA 1
ATOM 632 C C . ILE A 1 81 ? 1.746 -0.041 6.932 1.00 98.56 81 ILE A C 1
ATOM 634 O O . ILE A 1 81 ? 2.343 0.280 5.909 1.00 98.56 81 ILE A O 1
ATOM 638 N N . HIS A 1 82 ? 0.499 0.361 7.195 1.00 98.75 82 HIS A N 1
ATOM 639 C CA . HIS A 1 82 ? -0.265 1.194 6.266 1.00 98.75 82 HIS A CA 1
ATOM 640 C C . HIS A 1 82 ? 0.427 2.541 6.014 1.00 98.75 82 HIS A C 1
ATOM 642 O O . HIS A 1 82 ? 0.562 2.959 4.868 1.00 98.75 82 HIS A O 1
ATOM 648 N N . PHE A 1 83 ? 0.930 3.188 7.069 1.00 98.62 83 PHE A N 1
ATOM 649 C CA . PHE A 1 83 ? 1.672 4.442 6.955 1.00 98.62 83 PHE A CA 1
ATOM 650 C C . PHE A 1 83 ? 2.944 4.281 6.109 1.00 98.62 83 PHE A C 1
ATOM 652 O O . PHE A 1 83 ? 3.108 4.967 5.103 1.00 98.62 83 PHE A O 1
ATOM 659 N N . TRP A 1 84 ? 3.814 3.327 6.455 1.00 98.69 84 TRP A N 1
ATOM 660 C CA . TRP A 1 84 ? 5.075 3.123 5.735 1.00 98.69 84 TRP A CA 1
ATOM 661 C C . TRP A 1 84 ? 4.873 2.644 4.294 1.00 98.69 84 TRP A C 1
ATOM 663 O O . TRP A 1 84 ? 5.628 3.044 3.410 1.00 98.69 84 TRP A O 1
ATOM 673 N N . ALA A 1 85 ? 3.842 1.839 4.023 1.00 98.69 85 ALA A N 1
ATOM 674 C CA . ALA A 1 85 ? 3.479 1.464 2.659 1.00 98.69 85 ALA A CA 1
ATOM 675 C C . ALA A 1 85 ? 3.072 2.688 1.816 1.00 98.69 85 ALA A C 1
ATOM 677 O O . ALA A 1 85 ? 3.378 2.727 0.625 1.00 98.69 85 ALA A O 1
ATOM 678 N N . GLY A 1 86 ?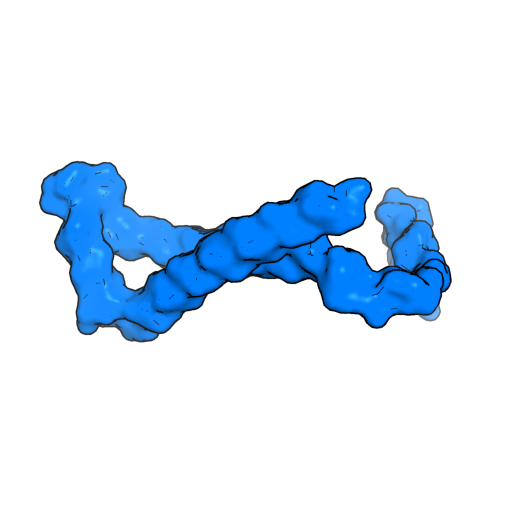 2.443 3.699 2.428 1.00 98.75 86 GLY A N 1
ATOM 679 C CA . GLY A 1 86 ? 2.119 4.983 1.798 1.00 98.75 86 GLY A CA 1
ATOM 680 C C . GLY A 1 86 ? 3.360 5.767 1.377 1.00 98.75 86 GLY A C 1
ATOM 681 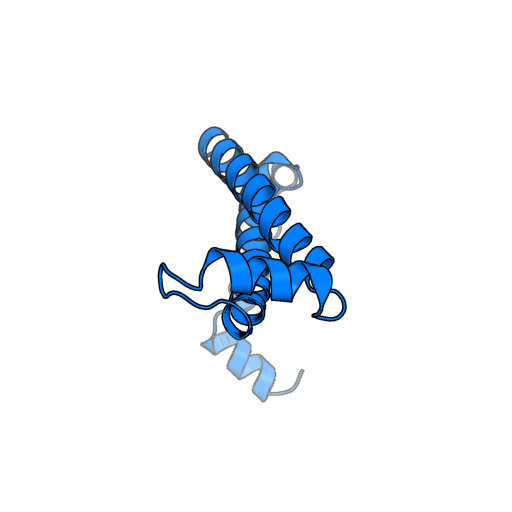O O . GLY A 1 86 ? 3.448 6.228 0.237 1.00 98.75 86 GLY A O 1
ATOM 682 N N . GLU A 1 87 ? 4.356 5.845 2.259 1.00 98.62 87 GLU A N 1
ATOM 683 C CA . GLU A 1 87 ? 5.641 6.492 1.968 1.00 98.62 87 GLU A CA 1
ATOM 684 C C . GLU A 1 87 ? 6.399 5.764 0.848 1.00 98.62 87 GLU A C 1
ATOM 686 O O . GLU A 1 87 ? 6.862 6.386 -0.111 1.00 98.62 87 GLU A O 1
ATOM 691 N N . ILE A 1 88 ? 6.467 4.428 0.911 1.00 98.50 88 ILE A N 1
ATOM 692 C CA . ILE A 1 88 ? 7.115 3.608 -0.123 1.00 98.50 88 ILE A CA 1
ATOM 693 C C . ILE A 1 88 ? 6.399 3.771 -1.465 1.00 98.50 88 ILE A C 1
ATOM 695 O O . ILE A 1 88 ? 7.063 3.953 -2.488 1.00 98.50 88 ILE A O 1
ATOM 699 N N . LEU A 1 89 ? 5.062 3.742 -1.490 1.00 98.69 89 LEU A N 1
ATOM 700 C CA . LEU A 1 89 ? 4.294 3.981 -2.712 1.00 98.69 89 LEU A CA 1
ATOM 701 C C . LEU A 1 89 ? 4.638 5.348 -3.299 1.00 98.69 89 LEU A C 1
ATOM 703 O O . LEU A 1 89 ? 4.956 5.429 -4.482 1.00 98.69 89 LEU A O 1
ATOM 707 N N . THR A 1 90 ? 4.620 6.397 -2.477 1.00 98.56 90 THR A N 1
ATOM 708 C CA . THR A 1 90 ? 4.867 7.778 -2.914 1.00 98.56 90 THR A CA 1
ATOM 709 C C . THR A 1 90 ? 6.272 7.946 -3.490 1.00 98.56 90 THR A C 1
ATOM 711 O O . THR A 1 90 ? 6.444 8.514 -4.567 1.00 98.56 90 THR A O 1
ATOM 714 N N . ILE A 1 91 ? 7.293 7.397 -2.832 1.00 98.44 91 ILE A N 1
ATOM 715 C CA . ILE A 1 91 ? 8.670 7.461 -3.335 1.00 98.44 91 ILE A CA 1
ATOM 716 C C . ILE A 1 91 ? 8.807 6.643 -4.624 1.00 98.44 91 ILE A C 1
ATOM 718 O O . ILE A 1 91 ? 9.358 7.125 -5.614 1.00 98.44 91 ILE A O 1
ATOM 722 N N . THR A 1 92 ? 8.298 5.409 -4.640 1.00 98.38 92 THR A N 1
ATOM 723 C CA . THR A 1 92 ? 8.458 4.510 -5.794 1.00 98.38 92 THR A CA 1
ATOM 724 C C . THR A 1 92 ? 7.705 4.999 -7.021 1.00 98.38 92 THR A C 1
ATOM 726 O O . THR A 1 92 ? 8.258 4.892 -8.111 1.00 98.38 92 THR A O 1
ATOM 729 N N . ILE A 1 93 ? 6.513 5.591 -6.872 1.00 98.38 93 ILE A N 1
ATOM 730 C CA . ILE A 1 93 ? 5.768 6.143 -8.009 1.00 98.38 93 ILE A CA 1
ATOM 731 C C . ILE A 1 93 ? 6.487 7.358 -8.596 1.00 98.38 93 ILE A C 1
ATOM 733 O O . ILE A 1 93 ? 6.629 7.436 -9.812 1.00 98.38 93 ILE A O 1
ATOM 737 N N . ILE A 1 94 ? 7.034 8.255 -7.767 1.00 98.56 94 ILE A N 1
ATOM 738 C CA . ILE A 1 94 ? 7.822 9.399 -8.251 1.00 98.56 94 ILE A CA 1
ATOM 739 C C . ILE A 1 94 ? 9.055 8.905 -9.015 1.00 98.56 94 ILE A C 1
ATOM 741 O O . ILE A 1 94 ? 9.298 9.327 -10.145 1.00 98.56 94 ILE A O 1
ATOM 745 N N . LEU A 1 95 ? 9.812 7.969 -8.438 1.00 98.19 95 LEU A N 1
ATOM 746 C CA . LEU A 1 95 ? 10.988 7.401 -9.099 1.00 98.19 95 LEU A CA 1
ATOM 747 C C . LEU A 1 95 ? 10.618 6.638 -10.378 1.00 98.19 95 LEU A C 1
ATOM 749 O O . LEU A 1 95 ? 11.367 6.681 -11.353 1.00 98.19 95 LEU A O 1
ATOM 753 N N . HIS A 1 96 ? 9.476 5.945 -10.393 1.00 97.75 96 HIS A N 1
ATOM 754 C CA . HIS A 1 96 ? 8.977 5.251 -11.574 1.00 97.75 96 HIS A CA 1
ATOM 755 C C . HIS A 1 96 ? 8.673 6.241 -12.700 1.00 97.75 96 HIS A C 1
ATOM 757 O O . HIS A 1 96 ? 9.131 6.023 -13.817 1.00 97.75 96 HIS A O 1
ATOM 763 N N . MET A 1 97 ? 7.993 7.348 -12.389 1.00 97.94 97 MET A N 1
ATOM 764 C CA . MET A 1 97 ? 7.675 8.409 -13.347 1.00 97.94 97 MET A CA 1
ATOM 765 C C . MET A 1 97 ? 8.917 9.125 -13.887 1.00 97.94 97 MET A C 1
ATOM 767 O O . MET A 1 97 ? 8.903 9.547 -15.031 1.00 97.94 97 MET A O 1
ATOM 771 N N . ILE A 1 98 ? 9.989 9.260 -13.097 1.00 97.75 98 ILE A N 1
ATOM 772 C CA . ILE A 1 98 ? 11.269 9.826 -13.570 1.00 97.75 98 ILE A CA 1
ATOM 773 C C . ILE A 1 98 ? 12.001 8.857 -14.510 1.00 97.75 98 ILE A C 1
ATOM 775 O O . ILE A 1 98 ? 12.755 9.279 -15.385 1.00 97.75 98 ILE A O 1
ATOM 779 N N . ARG A 1 99 ? 11.849 7.549 -14.282 1.00 94.12 99 ARG A N 1
ATOM 780 C CA . ARG A 1 99 ? 12.522 6.509 -15.068 1.00 94.12 99 ARG A CA 1
ATOM 781 C C . ARG A 1 99 ? 11.896 6.322 -16.448 1.00 94.12 99 ARG A C 1
ATOM 783 O O . ARG A 1 99 ? 12.627 5.945 -17.363 1.00 94.12 99 ARG A O 1
ATOM 790 N N . VAL A 1 100 ? 10.567 6.415 -16.522 1.00 93.62 100 VAL A N 1
ATOM 791 C CA . VAL A 1 100 ? 9.756 6.217 -17.737 1.00 93.62 100 VAL A CA 1
ATOM 792 C C . VAL A 1 100 ? 9.906 7.417 -18.659 1.00 93.62 100 VAL A C 1
ATOM 794 O O . VAL A 1 100 ? 10.112 7.161 -19.864 1.00 93.62 100 VAL A O 1
#

Radius of gyration: 20.07 Å; chains: 1; bounding box: 36×46×47 Å

Sequence (100 aa):
MSKLQSLLKSRLGLDTLEYEIPEHSNSVKYSLGGMTITSFGVLVVSGIILAQFFNPTPERANSSVHFLMDQVYLGWFLRGIHFWAGEILTITIILHMIRV

pLDDT: mean 95.06, std 5.24, range [62.69, 98.81]

Foldseek 3Di:
DDPVVVVCCVVVVVVVVPDDDDPVCPDVLVCLVVQLVVLVVLLVVLVVVLVVQADPDPVCRVVSLVCQCPPNDCSVVSVVSNVVSVVSNVVSVVSNVVSD

Secondary structure (DSSP, 8-state):
--HHHHHHHHHHTGGGG-PPPPGGGSSHHHHHHHHHHHHHHHHHHHHHHHHTT---STTTHHHHHHHHHHTSTTHHHHHHHHHHHHHHHHHHHHHHHHH-